Protein AF-A0AAN8QHA2-F1 (afdb_monomer_lite)

Organism: NCBI:txid861788

pLDDT: mean 71.45, std 19.01, range [26.27, 93.62]

Sequence (158 aa):
MTTSARQLRTATLLLVTPLSVSPACNPKYPDYDKTGSICVSEHIDDTLTRYRWLVSFPAGPDGVTAPMREVDFDTFFTSSKMITLDSVYFQAGSRVQCAARAVNSNKDEGLELSSPIATVSLGEGMCQPRKVGTVGAEPFSAKLRYTGAEDPDHPNLI

Secondary structure (DSSP, 8-state):
----TTS-S-EEE---S------TTSTTSTTHHHHHHHHHHTT--TTTSEEEEEEEPPPPTTS--PPPEE-----SS--TTSSS--S-EEETT-EEEEEEEEE-TT--EEEEEEPPPEEPPSS--S---SSTT---------------TT-SSS----

Foldseek 3Di:
DDDDPPPQQFFFWDPDPFLFPQPCCHPPPPVVVVCVVVCVVQAWDQVLKWKWKWKWDAQDPVRHTDDTDTDQDADPVGGRRHRGDGPGTDGQRMKMKMKIWIAGPVRDTHDIDIDPIDTHHNPDGPDDDPDDPDDDPDDDPDDDDDADCPRPPDHPDD

Structure (mmCIF, N/CA/C/O backbone):
data_AF-A0AAN8QHA2-F1
#
_entry.id   AF-A0AAN8QHA2-F1
#
loop_
_atom_site.group_PDB
_atom_site.id
_atom_site.type_symbol
_atom_site.label_atom_id
_atom_site.label_alt_id
_atom_site.label_comp_id
_atom_site.label_asym_id
_atom_site.label_entity_id
_atom_site.label_seq_id
_atom_site.pdbx_PDB_ins_code
_atom_site.Cartn_x
_atom_site.Cartn_y
_atom_site.Cartn_z
_atom_site.occupancy
_atom_site.B_iso_or_equiv
_atom_site.auth_seq_id
_atom_site.auth_comp_id
_atom_site.auth_asym_id
_atom_site.auth_atom_id
_atom_site.pdbx_PDB_model_num
ATOM 1 N N . MET A 1 1 ? -7.163 -0.590 40.260 1.00 33.38 1 MET A N 1
ATOM 2 C CA . MET A 1 1 ? -6.950 0.395 39.178 1.00 33.38 1 MET A CA 1
ATOM 3 C C . MET A 1 1 ? -7.269 -0.297 37.866 1.00 33.38 1 MET A C 1
ATOM 5 O O . MET A 1 1 ? -6.488 -1.098 37.382 1.00 33.38 1 MET A O 1
ATOM 9 N N . THR A 1 2 ? -8.501 -0.114 37.407 1.00 26.27 2 THR A N 1
ATOM 10 C CA . THR A 1 2 ? -9.127 -0.804 36.275 1.00 26.27 2 THR A CA 1
ATOM 11 C C . THR A 1 2 ? -8.834 -0.049 34.984 1.00 26.27 2 THR A C 1
ATOM 13 O O . THR A 1 2 ? -9.424 1.001 34.732 1.00 26.27 2 THR A O 1
ATOM 16 N N . THR A 1 3 ? -7.920 -0.563 34.167 1.00 28.31 3 THR A N 1
ATOM 17 C CA . THR A 1 3 ? -7.695 -0.072 32.806 1.00 28.31 3 THR A CA 1
ATOM 18 C C . THR A 1 3 ? -8.904 -0.457 31.953 1.00 28.31 3 THR A C 1
ATOM 20 O O . THR A 1 3 ? -9.208 -1.628 31.743 1.00 28.31 3 THR A O 1
ATOM 23 N N . SER A 1 4 ? -9.655 0.566 31.558 1.00 32.06 4 SER A N 1
ATOM 24 C CA . SER A 1 4 ? -10.930 0.499 30.847 1.00 32.06 4 SER A CA 1
ATOM 25 C C . SER A 1 4 ? -10.816 -0.243 29.511 1.00 32.06 4 SER A C 1
ATOM 27 O O . SER A 1 4 ? -10.080 0.174 28.620 1.00 32.06 4 SER A O 1
ATOM 29 N N . ALA A 1 5 ? -11.623 -1.293 29.335 1.00 30.62 5 ALA A N 1
ATOM 30 C CA . ALA A 1 5 ? -11.798 -2.079 28.108 1.00 30.62 5 ALA A CA 1
ATOM 31 C C . ALA A 1 5 ? -12.439 -1.297 26.929 1.00 30.62 5 ALA A C 1
ATOM 33 O O . ALA A 1 5 ? -12.988 -1.887 26.000 1.00 30.62 5 ALA A O 1
ATOM 34 N N . ARG A 1 6 ? -12.400 0.043 26.945 1.00 31.61 6 ARG A N 1
ATOM 35 C CA . ARG A 1 6 ? -12.951 0.909 25.886 1.00 31.61 6 ARG A CA 1
ATOM 36 C C . ARG A 1 6 ? -12.036 1.082 24.672 1.00 31.61 6 ARG A C 1
ATOM 38 O O . ARG A 1 6 ? -12.515 1.562 23.651 1.00 31.61 6 ARG A O 1
ATOM 45 N N . GLN A 1 7 ? -10.766 0.689 24.756 1.00 30.19 7 GLN A N 1
ATOM 46 C CA . GLN A 1 7 ? -9.765 1.020 23.733 1.00 30.19 7 GLN A CA 1
ATOM 47 C C . GLN A 1 7 ? -9.749 0.078 22.512 1.00 30.19 7 GLN A C 1
ATOM 49 O O . GLN A 1 7 ? -9.047 0.347 21.547 1.00 30.19 7 GLN A O 1
ATOM 54 N N . LEU A 1 8 ? -10.504 -1.024 22.535 1.00 32.84 8 LEU A N 1
ATOM 55 C CA . LEU A 1 8 ? -10.394 -2.119 21.561 1.00 32.84 8 LEU A CA 1
ATOM 56 C C . LEU A 1 8 ? -11.577 -2.170 20.566 1.00 32.84 8 LEU A C 1
ATOM 58 O O . LEU A 1 8 ? -11.965 -3.231 20.100 1.00 32.84 8 LEU A O 1
ATOM 62 N N . ARG A 1 9 ? -12.217 -1.029 20.280 1.00 35.72 9 ARG A N 1
ATOM 63 C CA . ARG A 1 9 ? -13.538 -0.988 19.620 1.00 35.72 9 ARG A CA 1
ATOM 64 C C . ARG A 1 9 ? -13.564 -0.909 18.095 1.00 35.72 9 ARG A C 1
ATOM 66 O O . ARG A 1 9 ? -14.657 -0.884 17.542 1.00 35.72 9 ARG A O 1
ATOM 73 N N . THR A 1 10 ? -12.437 -0.904 17.396 1.00 35.59 10 THR A N 1
ATOM 74 C CA . THR A 1 10 ? -12.495 -0.797 15.930 1.00 35.59 10 THR A CA 1
ATOM 75 C C . THR A 1 10 ? -11.211 -1.316 15.325 1.00 35.59 10 THR A C 1
ATOM 77 O O . THR A 1 10 ? -10.286 -0.560 15.097 1.00 35.59 10 THR A O 1
ATOM 80 N N . ALA A 1 11 ? -11.134 -2.625 15.128 1.00 33.09 11 ALA A N 1
ATOM 81 C CA . ALA A 1 11 ? -10.119 -3.257 14.304 1.00 33.09 11 ALA A CA 1
ATOM 82 C C . ALA A 1 11 ? -10.778 -3.512 12.936 1.00 33.09 11 ALA A C 1
ATOM 84 O O . ALA A 1 11 ? -11.596 -4.416 12.791 1.00 33.09 11 ALA A O 1
ATOM 85 N N . THR A 1 12 ? -10.501 -2.657 11.958 1.00 39.16 12 THR A N 1
ATOM 86 C CA . THR A 1 12 ? -11.030 -2.702 10.593 1.00 39.16 12 THR A CA 1
ATOM 87 C C . THR A 1 12 ? -10.011 -3.396 9.697 1.00 39.16 12 THR A C 1
ATOM 89 O O . THR A 1 12 ? -8.909 -2.889 9.498 1.00 39.16 12 THR A O 1
ATOM 92 N N . LEU A 1 13 ? -10.368 -4.565 9.164 1.00 41.03 13 LEU A N 1
ATOM 93 C CA . LEU A 1 13 ? -9.616 -5.202 8.085 1.00 41.03 13 LEU A CA 1
ATOM 94 C C . LEU A 1 13 ? -9.746 -4.309 6.839 1.00 41.03 13 LEU A C 1
ATOM 96 O O . LEU A 1 13 ? -10.827 -3.789 6.557 1.00 41.03 13 LEU A O 1
ATOM 100 N N . LEU A 1 14 ? -8.664 -4.088 6.103 1.00 43.78 14 LEU A N 1
ATOM 101 C CA . LEU A 1 14 ? -8.744 -3.442 4.796 1.00 43.78 14 LEU A CA 1
ATOM 102 C C . LEU A 1 14 ? -9.289 -4.464 3.783 1.00 43.78 14 LEU A C 1
ATOM 104 O O . LEU A 1 14 ? -8.576 -5.362 3.367 1.00 43.78 14 LEU A O 1
ATOM 108 N N . LEU A 1 15 ? -10.541 -4.315 3.354 1.00 41.19 15 LEU A N 1
ATOM 109 C CA . LEU A 1 15 ? -10.970 -4.690 2.000 1.00 41.19 15 LEU A CA 1
ATOM 110 C C . LEU A 1 15 ? -11.176 -3.358 1.297 1.00 41.19 15 LEU A C 1
ATOM 112 O O . LEU A 1 15 ? -12.290 -2.938 0.995 1.00 41.19 15 LEU A O 1
ATOM 116 N N . VAL A 1 16 ? -10.085 -2.617 1.152 1.00 37.00 16 VAL A N 1
ATOM 117 C CA . VAL A 1 16 ? -10.096 -1.463 0.264 1.00 37.00 16 VAL A CA 1
ATOM 118 C C . VAL A 1 16 ? -10.139 -2.039 -1.137 1.00 37.00 16 VAL A C 1
ATOM 120 O O . VAL A 1 16 ? -9.384 -2.961 -1.446 1.00 37.00 16 VAL A O 1
ATOM 123 N N . THR A 1 17 ? -10.982 -1.470 -1.997 1.00 39.47 17 THR A N 1
ATOM 124 C CA . THR A 1 17 ? -10.642 -1.321 -3.422 1.00 39.47 17 THR A CA 1
ATOM 125 C C . THR A 1 17 ? -9.125 -1.252 -3.549 1.00 39.47 17 THR A C 1
ATOM 127 O O . THR A 1 17 ? -8.550 -0.403 -2.862 1.00 39.47 17 THR A O 1
ATOM 130 N N . PRO A 1 18 ? -8.488 -2.182 -4.277 1.00 43.28 18 PRO A N 1
ATOM 131 C CA . PRO A 1 18 ? -7.142 -2.635 -3.965 1.00 43.28 18 PRO A CA 1
ATOM 132 C C . PRO A 1 18 ? -6.256 -1.418 -3.748 1.00 43.28 18 PRO A C 1
ATOM 134 O O . PRO A 1 18 ? -6.074 -0.618 -4.667 1.00 43.28 18 PRO A O 1
ATOM 137 N N . LEU A 1 19 ? -5.739 -1.249 -2.523 1.00 50.44 19 LEU A N 1
ATOM 138 C CA . LEU A 1 19 ? -4.719 -0.242 -2.228 1.00 50.44 19 LEU A CA 1
ATOM 139 C C . LEU A 1 19 ? -3.390 -0.678 -2.865 1.00 50.44 19 LEU A C 1
ATOM 141 O O . LEU A 1 19 ? -2.340 -0.669 -2.243 1.00 50.44 19 LEU A O 1
ATOM 145 N N . SER A 1 20 ? -3.450 -1.149 -4.105 1.00 54.41 20 SER A N 1
ATOM 146 C CA . SER A 1 20 ? -2.319 -1.595 -4.877 1.00 54.41 20 SER A CA 1
ATOM 147 C C . SER A 1 20 ? -1.648 -0.350 -5.414 1.00 54.41 20 SER A C 1
ATOM 149 O O . SER A 1 20 ? -2.186 0.331 -6.294 1.00 54.41 20 SER A O 1
ATOM 151 N N . VAL A 1 21 ? -0.450 -0.067 -4.920 1.00 59.50 21 VAL A N 1
ATOM 152 C CA . VAL A 1 21 ? 0.506 0.630 -5.766 1.00 59.50 21 VAL A CA 1
ATOM 153 C C . VAL A 1 21 ? 0.796 -0.331 -6.919 1.00 59.50 21 VAL A C 1
ATOM 155 O O . VAL A 1 21 ? 1.339 -1.415 -6.730 1.00 59.50 21 VAL A O 1
ATOM 158 N N . SER A 1 22 ? 0.307 -0.004 -8.110 1.00 63.16 22 SER A N 1
ATOM 159 C CA . SER A 1 22 ? 0.736 -0.717 -9.308 1.00 63.16 22 SER A CA 1
ATOM 160 C C . SER A 1 22 ? 2.036 -0.050 -9.735 1.00 63.16 22 SER A C 1
ATOM 162 O O . SER A 1 22 ? 1.977 1.102 -10.174 1.00 63.16 22 SER A O 1
ATOM 164 N N . PRO A 1 23 ? 3.211 -0.683 -9.546 1.00 68.38 23 PRO A N 1
ATOM 165 C CA . 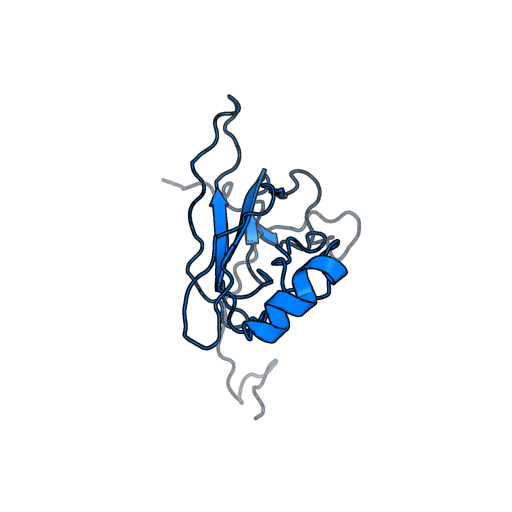PRO A 1 23 ? 4.440 -0.143 -10.109 1.00 68.38 23 PRO A CA 1
ATOM 166 C C . PRO A 1 23 ? 4.259 0.026 -11.621 1.00 68.38 23 PRO A C 1
ATOM 168 O O . PRO A 1 23 ? 3.460 -0.675 -12.239 1.00 68.38 23 PRO A O 1
ATOM 171 N N . ALA A 1 24 ? 5.016 0.933 -12.238 1.00 70.25 24 ALA A N 1
ATOM 172 C CA . ALA A 1 24 ? 4.934 1.185 -13.680 1.00 70.25 24 ALA A CA 1
ATOM 173 C C . ALA A 1 24 ? 5.132 -0.085 -14.537 1.00 70.25 24 ALA A C 1
ATOM 175 O O . ALA A 1 24 ? 4.718 -0.122 -15.691 1.00 70.25 24 ALA A O 1
ATOM 176 N N . CYS A 1 25 ? 5.747 -1.122 -13.964 1.00 74.81 25 CYS A N 1
ATOM 177 C CA . CYS A 1 25 ? 5.971 -2.423 -14.584 1.00 74.81 25 CYS A CA 1
ATOM 178 C C . CYS A 1 25 ? 4.882 -3.468 -14.318 1.00 74.81 25 CYS A C 1
ATOM 180 O O . CYS A 1 25 ? 5.002 -4.594 -14.790 1.00 74.81 25 CYS A O 1
ATOM 182 N N . ASN A 1 26 ? 3.805 -3.101 -13.627 1.00 76.38 26 ASN A N 1
ATOM 183 C CA . ASN A 1 26 ? 2.638 -3.951 -13.469 1.00 76.38 26 ASN A CA 1
ATOM 184 C C . ASN A 1 26 ? 1.726 -3.825 -14.702 1.00 76.38 26 ASN A C 1
ATOM 186 O O . ASN A 1 26 ? 1.348 -2.701 -15.042 1.00 76.38 26 ASN A O 1
ATOM 190 N N . PRO A 1 27 ? 1.272 -4.927 -15.324 1.00 79.06 27 PRO A N 1
ATOM 191 C CA . PRO A 1 27 ? 0.343 -4.874 -16.457 1.00 79.06 27 PRO A CA 1
ATOM 192 C C . PRO A 1 27 ? -0.990 -4.161 -16.176 1.00 79.06 27 PRO A C 1
ATOM 194 O O . PRO A 1 27 ? -1.681 -3.753 -17.104 1.00 79.06 27 PRO A O 1
ATOM 197 N N . LYS A 1 28 ? -1.377 -4.012 -14.903 1.00 77.38 28 LYS A N 1
ATOM 198 C CA . LYS A 1 28 ? -2.576 -3.269 -14.481 1.00 77.38 28 LYS A CA 1
ATOM 199 C C . LYS A 1 28 ? -2.336 -1.760 -14.365 1.00 77.38 28 LYS A C 1
ATOM 201 O O . LYS A 1 28 ? -3.275 -1.021 -14.069 1.00 77.38 28 LYS A O 1
ATOM 206 N N . TYR A 1 29 ? -1.100 -1.294 -14.551 1.00 77.25 29 TYR A N 1
ATOM 207 C CA . TYR A 1 29 ? -0.768 0.123 -14.504 1.00 77.25 29 TYR A CA 1
ATOM 208 C C . TYR A 1 29 ? -1.397 0.858 -15.705 1.00 77.25 29 TYR A C 1
ATOM 210 O O . TYR A 1 29 ? -1.241 0.397 -16.835 1.00 77.25 29 TYR A O 1
ATOM 218 N N . PRO A 1 30 ? -2.082 2.005 -15.509 1.00 79.19 30 PRO A N 1
ATOM 219 C CA . PRO A 1 30 ? -2.817 2.683 -16.584 1.00 79.19 30 PRO A CA 1
ATOM 220 C C . PRO A 1 30 ? -1.986 3.038 -17.823 1.00 79.19 30 PRO A C 1
ATOM 222 O O . PRO A 1 30 ? -2.513 3.048 -18.928 1.00 79.19 30 PRO A O 1
ATOM 225 N N . ASP A 1 31 ? -0.695 3.318 -17.644 1.00 82.88 31 ASP A N 1
ATOM 226 C CA . ASP A 1 31 ? 0.231 3.667 -18.725 1.00 82.88 31 ASP A CA 1
ATOM 227 C C . ASP A 1 31 ? 1.201 2.515 -19.064 1.00 82.88 31 ASP A C 1
ATOM 229 O O . ASP A 1 31 ? 2.292 2.762 -19.583 1.00 82.88 31 ASP A O 1
ATOM 233 N N . TYR A 1 32 ? 0.831 1.256 -18.781 1.00 83.31 32 TYR A N 1
ATOM 234 C CA . TYR A 1 32 ? 1.705 0.099 -19.016 1.00 83.31 32 TYR A CA 1
ATOM 235 C C . TYR A 1 32 ? 2.147 -0.036 -20.479 1.00 83.31 32 TYR A C 1
ATOM 237 O O . TYR A 1 32 ? 3.282 -0.420 -20.739 1.00 83.31 32 TYR A O 1
ATOM 245 N N . ASP A 1 33 ? 1.326 0.377 -21.447 1.00 86.62 33 ASP A N 1
ATOM 246 C CA . ASP A 1 33 ? 1.707 0.371 -22.869 1.00 86.62 33 ASP A CA 1
ATOM 247 C C . ASP A 1 33 ? 2.961 1.218 -23.164 1.00 86.62 33 ASP A C 1
ATOM 249 O O . ASP A 1 33 ? 3.680 0.964 -24.130 1.00 86.62 33 ASP A O 1
ATOM 253 N N . LYS A 1 34 ? 3.248 2.226 -22.326 1.00 86.19 34 LYS A N 1
ATOM 254 C CA . LYS A 1 34 ? 4.433 3.089 -22.454 1.00 86.19 34 LYS A CA 1
ATOM 255 C C . LYS A 1 34 ? 5.645 2.527 -21.717 1.00 86.19 34 LYS A C 1
ATOM 257 O O . LYS A 1 34 ? 6.774 2.774 -22.130 1.00 86.19 34 LYS A O 1
ATOM 262 N N . THR A 1 35 ? 5.423 1.825 -20.610 1.00 83.25 35 THR A N 1
ATOM 263 C CA . THR A 1 35 ? 6.480 1.389 -19.684 1.00 83.25 35 THR A CA 1
ATOM 264 C C . THR A 1 35 ? 6.852 -0.081 -19.861 1.00 83.25 35 THR A C 1
ATOM 266 O O . THR A 1 35 ? 7.980 -0.461 -19.563 1.00 83.25 35 THR A O 1
ATOM 269 N N . GLY A 1 36 ? 5.956 -0.901 -20.408 1.00 84.12 36 GLY A N 1
ATOM 270 C CA . GLY A 1 36 ? 6.092 -2.351 -20.500 1.00 84.12 36 GLY A CA 1
ATOM 271 C C . GLY A 1 36 ? 7.315 -2.806 -21.291 1.00 84.12 36 GLY A C 1
ATOM 272 O O . GLY A 1 36 ? 8.001 -3.729 -20.862 1.00 84.12 36 GLY A O 1
ATOM 273 N N . SER A 1 37 ? 7.660 -2.126 -22.391 1.00 86.50 37 SER A N 1
ATOM 274 C CA . SER A 1 37 ? 8.861 -2.453 -23.176 1.00 86.50 37 SER A CA 1
ATOM 275 C C . SER A 1 37 ? 10.154 -2.283 -22.371 1.00 86.50 37 SER A C 1
ATOM 277 O O . SER A 1 37 ? 11.033 -3.139 -22.455 1.00 86.50 37 SER A O 1
ATOM 279 N N . ILE A 1 38 ? 10.236 -1.232 -21.546 1.00 83.75 38 ILE A N 1
ATOM 280 C CA . ILE A 1 38 ? 11.368 -0.961 -20.646 1.00 83.75 38 ILE A CA 1
ATOM 281 C C . ILE A 1 38 ? 11.394 -1.988 -19.510 1.00 83.75 38 ILE A C 1
ATOM 283 O O . ILE A 1 38 ? 12.442 -2.517 -19.160 1.00 83.75 38 ILE A O 1
ATOM 287 N N . CYS A 1 39 ? 10.234 -2.314 -18.946 1.00 83.12 39 CYS A N 1
ATOM 288 C CA . CYS A 1 39 ? 10.133 -3.292 -17.866 1.00 83.12 39 CYS A CA 1
ATOM 289 C C . CYS A 1 39 ? 10.563 -4.695 -18.310 1.00 83.12 39 CYS A C 1
ATOM 291 O O . CYS A 1 39 ? 11.265 -5.383 -17.573 1.00 83.12 39 CYS A O 1
ATOM 2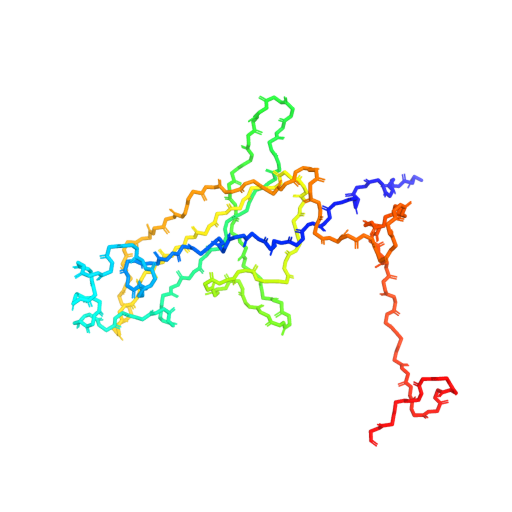93 N N . VAL A 1 40 ? 10.203 -5.094 -19.534 1.00 86.62 40 VAL A N 1
ATOM 294 C CA . VAL A 1 40 ? 10.651 -6.359 -20.129 1.00 86.62 40 VAL A CA 1
ATOM 295 C C . VAL A 1 40 ? 12.149 -6.323 -20.433 1.00 86.62 40 VAL A C 1
ATOM 297 O O . VAL A 1 40 ? 12.839 -7.293 -20.128 1.00 86.62 40 VAL A O 1
ATOM 300 N N . SER A 1 41 ? 12.684 -5.224 -20.985 1.00 85.94 41 SER A N 1
ATOM 301 C CA . SER A 1 41 ? 14.125 -5.130 -21.271 1.00 85.94 41 SER A CA 1
ATOM 302 C C . SER A 1 41 ? 14.976 -5.163 -20.001 1.00 85.94 41 SER A C 1
ATOM 304 O O . SER A 1 41 ? 15.997 -5.846 -19.962 1.00 85.94 41 SER A O 1
ATOM 306 N N . GLU A 1 42 ? 14.521 -4.494 -18.943 1.00 83.75 42 GLU A N 1
ATOM 307 C CA . GLU A 1 42 ? 15.186 -4.448 -17.636 1.00 83.75 42 GLU A CA 1
ATOM 308 C C . GLU A 1 42 ? 14.850 -5.652 -16.741 1.00 83.75 42 GLU A C 1
ATOM 310 O O . GLU A 1 42 ? 15.343 -5.741 -15.620 1.00 83.75 42 GLU A O 1
ATOM 315 N N . HIS A 1 43 ? 14.031 -6.599 -17.215 1.00 84.75 43 HIS A N 1
ATOM 316 C CA . HIS A 1 43 ? 13.639 -7.797 -16.464 1.00 84.75 43 HIS A CA 1
ATOM 317 C C . HIS A 1 43 ? 13.049 -7.461 -15.079 1.00 84.75 43 HIS A C 1
ATOM 319 O O . HIS A 1 43 ? 13.383 -8.086 -14.070 1.00 84.75 43 HIS A O 1
ATOM 325 N N . ILE A 1 44 ? 12.183 -6.445 -15.032 1.00 81.56 44 ILE A N 1
ATOM 326 C CA . ILE A 1 44 ? 11.479 -6.012 -13.822 1.00 81.56 44 ILE A CA 1
ATOM 327 C C . ILE A 1 44 ? 10.133 -6.731 -13.754 1.00 81.56 44 ILE A C 1
ATOM 329 O O . ILE A 1 44 ? 9.306 -6.600 -14.656 1.00 81.56 44 ILE A O 1
ATOM 333 N N . ASP A 1 45 ? 9.902 -7.431 -12.646 1.00 73.62 45 ASP A N 1
ATOM 334 C CA . ASP A 1 45 ? 8.650 -8.130 -12.350 1.00 73.62 45 ASP A CA 1
ATOM 335 C C . ASP A 1 45 ? 8.100 -7.716 -10.971 1.00 73.62 45 ASP A C 1
ATOM 337 O O . ASP A 1 45 ? 8.831 -7.251 -10.084 1.00 73.62 45 ASP A O 1
ATOM 341 N N . ASP A 1 46 ? 6.797 -7.907 -10.770 1.00 71.38 46 ASP A N 1
ATOM 342 C CA . ASP A 1 46 ? 6.109 -7.685 -9.499 1.00 71.38 46 ASP A CA 1
ATOM 343 C C . ASP A 1 46 ? 6.717 -8.539 -8.375 1.00 71.38 46 ASP A C 1
ATOM 345 O O . ASP A 1 46 ? 6.708 -8.122 -7.220 1.00 71.38 46 ASP A O 1
ATOM 349 N N . THR A 1 47 ? 7.277 -9.707 -8.706 1.00 77.19 47 THR A N 1
ATOM 350 C CA . THR A 1 47 ? 7.925 -10.618 -7.746 1.00 77.19 47 THR A CA 1
ATOM 351 C C . THR A 1 47 ? 9.254 -10.093 -7.198 1.00 77.19 47 THR A C 1
ATOM 353 O O . THR A 1 47 ? 9.617 -10.402 -6.064 1.00 77.19 47 THR A O 1
ATOM 356 N N . LEU A 1 48 ? 9.980 -9.297 -7.988 1.00 80.75 48 LEU A N 1
ATOM 357 C CA . LEU A 1 48 ? 11.241 -8.668 -7.584 1.00 80.75 48 LEU A CA 1
ATOM 358 C C . LEU A 1 48 ? 11.009 -7.308 -6.922 1.00 80.75 48 LEU A C 1
ATOM 360 O O . LEU A 1 48 ? 11.823 -6.856 -6.113 1.00 80.75 48 LEU A O 1
ATOM 364 N N . THR A 1 49 ? 9.895 -6.661 -7.259 1.00 85.12 49 THR A N 1
ATOM 365 C CA . THR A 1 49 ? 9.504 -5.368 -6.706 1.00 85.12 49 THR A CA 1
ATOM 366 C C . THR A 1 49 ? 9.364 -5.454 -5.189 1.00 85.12 49 THR A C 1
ATOM 368 O O . THR A 1 49 ? 8.687 -6.325 -4.647 1.00 85.12 49 THR A O 1
ATOM 371 N N . ARG A 1 50 ? 9.993 -4.512 -4.484 1.00 89.06 50 ARG A N 1
ATOM 372 C CA . ARG A 1 50 ? 9.875 -4.405 -3.030 1.00 89.06 50 ARG A CA 1
ATOM 373 C C . ARG A 1 50 ? 8.702 -3.517 -2.672 1.00 89.06 50 ARG A C 1
ATOM 375 O O . ARG A 1 50 ? 8.688 -2.340 -3.033 1.00 89.06 50 ARG A O 1
ATOM 382 N N . TYR A 1 51 ? 7.767 -4.077 -1.920 1.00 88.38 51 TYR A N 1
ATOM 383 C CA . TYR A 1 51 ? 6.634 -3.350 -1.370 1.00 88.38 51 TYR A CA 1
ATOM 384 C C . TYR A 1 51 ? 6.876 -3.011 0.096 1.00 88.38 51 TYR A C 1
ATOM 386 O O . TYR A 1 51 ? 7.472 -3.786 0.846 1.00 88.38 51 TYR A O 1
ATOM 394 N N . ARG A 1 52 ? 6.402 -1.833 0.490 1.00 91.62 52 ARG A N 1
ATOM 395 C CA . ARG A 1 52 ? 6.408 -1.333 1.860 1.00 91.62 52 ARG A CA 1
ATOM 396 C C . ARG A 1 52 ? 5.037 -0.778 2.183 1.00 91.62 52 ARG A C 1
ATOM 398 O O . ARG A 1 52 ? 4.438 -0.058 1.383 1.00 91.62 52 ARG A O 1
ATOM 405 N N . TRP A 1 53 ? 4.574 -1.053 3.391 1.00 90.38 53 TRP A N 1
ATOM 406 C CA . TRP A 1 53 ? 3.323 -0.509 3.896 1.00 90.38 53 TRP A CA 1
ATOM 407 C C . TRP A 1 53 ? 3.612 0.469 5.012 1.00 90.38 53 TRP A C 1
ATOM 409 O O . TRP A 1 53 ? 4.296 0.148 5.978 1.00 90.38 53 TRP A O 1
ATOM 419 N N . LEU A 1 54 ? 3.105 1.683 4.862 1.00 92.44 54 LEU A N 1
ATOM 420 C CA . LEU A 1 54 ? 3.268 2.763 5.813 1.00 92.44 54 LEU A CA 1
ATOM 421 C C . LEU A 1 54 ? 1.922 3.051 6.466 1.00 92.44 54 LEU A C 1
ATOM 423 O O . LEU A 1 54 ? 0.901 3.148 5.784 1.00 92.44 54 LEU A O 1
ATOM 427 N N . VAL A 1 55 ? 1.915 3.209 7.784 1.00 91.69 55 VAL A N 1
ATOM 428 C CA . VAL A 1 55 ? 0.700 3.407 8.570 1.00 91.69 55 VAL A CA 1
ATOM 429 C C . VAL A 1 55 ? 0.888 4.504 9.608 1.00 91.69 55 VAL A C 1
ATOM 431 O O . VAL A 1 55 ? 1.966 4.663 10.182 1.00 91.69 55 VAL A O 1
ATOM 434 N N . SER A 1 56 ? -0.165 5.270 9.878 1.00 92.75 56 SER A N 1
ATOM 435 C CA . SER A 1 56 ? -0.202 6.196 11.009 1.00 92.75 56 SER A CA 1
ATOM 436 C C . SER A 1 56 ? -1.508 6.086 11.779 1.00 92.75 56 SER A C 1
ATOM 438 O O . SER A 1 56 ? -2.538 5.623 11.279 1.00 92.75 56 SER A O 1
ATOM 440 N N . PHE A 1 57 ? -1.467 6.586 13.011 1.00 86.31 57 PHE A N 1
ATOM 441 C CA . PHE A 1 57 ? -2.666 6.818 13.802 1.00 86.31 57 PHE A CA 1
ATOM 442 C C . PHE A 1 57 ? -3.624 7.786 13.087 1.00 86.31 57 PHE A C 1
ATOM 444 O O . PHE A 1 57 ? -3.177 8.557 12.222 1.00 86.31 57 PHE A O 1
ATOM 451 N N . PRO A 1 58 ? -4.921 7.751 13.447 1.00 87.12 58 PRO A N 1
ATOM 452 C CA . PRO A 1 58 ? -5.874 8.763 13.017 1.00 87.12 58 PRO A CA 1
ATOM 453 C C . PRO A 1 58 ? -5.378 10.175 13.319 1.00 87.12 58 PRO A C 1
ATOM 455 O O . PRO A 1 58 ? -4.590 10.385 14.244 1.00 87.12 58 PRO A O 1
ATOM 458 N N . ALA A 1 59 ? -5.853 11.143 12.538 1.00 87.81 59 ALA A N 1
ATOM 459 C CA . ALA A 1 59 ? -5.619 12.546 12.847 1.00 87.81 59 ALA A CA 1
ATOM 460 C C . ALA A 1 59 ? -6.174 12.878 14.243 1.00 87.81 59 ALA A C 1
ATOM 462 O O . ALA A 1 59 ? -7.229 12.370 14.638 1.00 87.81 59 ALA A O 1
ATOM 463 N N . GLY A 1 60 ? -5.456 13.723 14.983 1.00 83.81 60 GLY A N 1
ATOM 464 C CA . GLY A 1 60 ? -5.937 14.271 16.243 1.00 83.81 60 GLY A CA 1
ATOM 465 C C . GLY A 1 60 ? -7.197 15.127 16.046 1.00 83.81 60 GLY A C 1
ATOM 466 O O . GLY A 1 60 ? -7.549 15.473 14.916 1.00 83.81 60 GLY A O 1
ATOM 467 N N . PRO A 1 61 ? -7.888 15.509 17.134 1.00 83.38 61 PRO A N 1
ATOM 468 C CA . PRO A 1 61 ? -9.052 16.401 17.063 1.00 83.38 61 PRO A CA 1
ATOM 469 C C . PRO A 1 61 ? -8.748 17.768 16.428 1.00 83.38 61 PRO A C 1
ATOM 471 O O . PRO A 1 61 ? -9.642 18.424 15.905 1.00 83.38 61 PRO A O 1
ATOM 474 N N . ASP A 1 62 ? -7.486 18.187 16.482 1.00 87.75 62 ASP A N 1
ATOM 475 C CA . ASP A 1 62 ? -6.918 19.392 15.875 1.00 87.75 62 ASP A CA 1
ATOM 476 C C . ASP A 1 62 ? -6.507 19.202 14.401 1.00 87.75 62 ASP A C 1
ATOM 478 O O . ASP A 1 62 ? -6.015 20.133 13.766 1.00 87.75 62 ASP A O 1
ATOM 482 N N . GLY A 1 63 ? -6.696 18.000 13.847 1.00 84.31 63 GLY A N 1
ATOM 483 C CA . GLY A 1 63 ? -6.287 17.632 12.493 1.00 84.31 63 GLY A CA 1
ATOM 484 C C . GLY A 1 63 ? -4.799 17.298 12.357 1.00 84.31 63 GLY A C 1
ATOM 485 O O . GLY A 1 63 ? -4.359 16.942 11.262 1.00 84.31 63 GLY A O 1
ATOM 486 N N . VAL A 1 64 ? -4.016 17.367 13.440 1.00 89.25 64 VAL A N 1
ATOM 487 C CA . VAL A 1 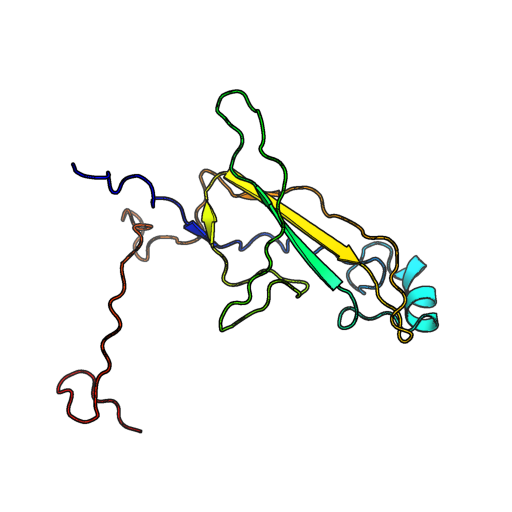64 ? -2.585 17.052 13.399 1.00 89.25 64 VAL A CA 1
ATOM 488 C C . VAL A 1 64 ? -2.404 15.548 13.223 1.00 89.25 64 VAL A C 1
ATOM 490 O O . VAL A 1 64 ? -2.987 14.734 13.940 1.00 89.25 64 VAL A O 1
ATOM 493 N N . THR A 1 65 ? -1.580 15.159 12.252 1.00 89.06 65 THR A N 1
ATOM 494 C CA . THR A 1 65 ? -1.320 13.748 11.956 1.00 89.06 65 THR A CA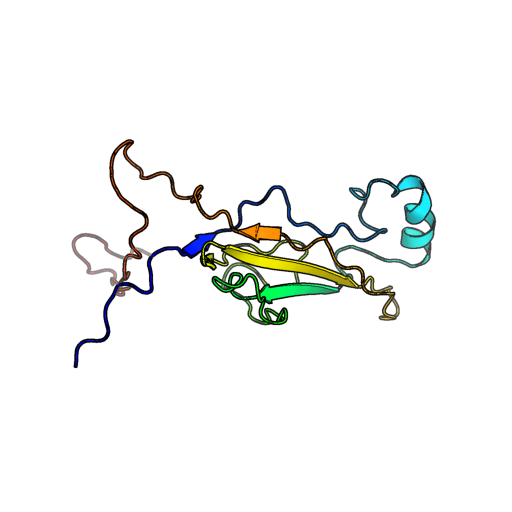 1
ATOM 495 C C . THR A 1 65 ? 0.057 13.311 12.426 1.00 89.06 65 THR A C 1
ATOM 497 O O . THR A 1 65 ? 1.042 14.016 12.209 1.00 89.06 65 THR A O 1
ATOM 500 N N . ALA A 1 66 ? 0.144 12.100 12.972 1.00 89.12 66 ALA A N 1
ATOM 501 C CA . ALA A 1 66 ? 1.422 11.447 13.223 1.00 89.12 66 ALA A CA 1
ATOM 502 C C . ALA A 1 66 ? 2.157 11.119 11.903 1.00 89.12 66 ALA A C 1
ATOM 504 O O . ALA A 1 66 ? 1.502 10.893 10.877 1.00 89.12 66 ALA A O 1
ATOM 505 N N . PRO A 1 67 ? 3.503 11.057 11.915 1.00 93.00 67 PRO A N 1
ATOM 506 C CA . PRO A 1 67 ? 4.262 10.587 10.764 1.00 93.00 67 PRO A CA 1
ATOM 507 C C . PRO A 1 67 ? 3.910 9.130 10.445 1.00 93.00 67 PRO A C 1
ATOM 509 O O . PRO A 1 67 ? 3.656 8.326 11.347 1.00 93.00 67 PRO A O 1
ATOM 512 N N . MET A 1 68 ? 3.919 8.797 9.156 1.00 93.62 68 MET A N 1
ATOM 513 C CA . MET A 1 68 ? 3.724 7.428 8.687 1.00 93.62 68 MET A CA 1
ATOM 514 C C . MET A 1 68 ? 4.915 6.557 9.108 1.00 93.62 68 MET A C 1
ATOM 516 O O . MET A 1 68 ? 6.064 6.996 9.045 1.00 93.62 68 MET A O 1
ATOM 520 N N . ARG A 1 69 ? 4.646 5.328 9.549 1.00 93.31 69 ARG A N 1
ATOM 521 C CA . ARG A 1 69 ? 5.657 4.351 9.972 1.00 93.31 69 ARG A CA 1
ATOM 522 C C . ARG A 1 69 ? 5.484 3.047 9.226 1.00 93.31 69 ARG A C 1
ATOM 524 O O . ARG A 1 69 ? 4.365 2.643 8.942 1.00 93.31 69 ARG A O 1
ATOM 531 N N . GLU A 1 70 ? 6.592 2.394 8.935 1.00 92.62 70 GLU A N 1
ATOM 532 C CA . GLU A 1 70 ? 6.575 1.126 8.225 1.00 92.62 70 GLU A CA 1
ATOM 533 C C . GLU A 1 70 ? 6.005 -0.020 9.062 1.00 92.62 70 GLU A C 1
ATOM 535 O O . GLU A 1 70 ? 6.250 -0.126 10.265 1.00 92.62 70 GLU A O 1
ATOM 540 N N . VAL A 1 71 ? 5.255 -0.879 8.380 1.00 88.56 71 VAL A N 1
ATOM 541 C CA . VAL A 1 71 ? 4.786 -2.173 8.851 1.00 88.56 71 VAL A CA 1
ATOM 542 C C . VAL A 1 71 ? 5.773 -3.234 8.373 1.00 88.56 71 VAL A C 1
ATOM 544 O O . VAL A 1 71 ? 5.745 -3.644 7.214 1.00 88.56 71 VAL A O 1
ATOM 547 N N . ASP A 1 72 ? 6.639 -3.687 9.273 1.00 88.00 72 ASP A N 1
ATOM 548 C CA . ASP A 1 72 ? 7.604 -4.764 9.015 1.00 88.00 72 ASP A CA 1
ATOM 549 C C . ASP A 1 72 ? 7.299 -5.950 9.934 1.00 88.00 72 ASP A C 1
ATOM 551 O O . ASP A 1 72 ? 8.015 -6.238 10.893 1.00 88.00 72 ASP A O 1
ATOM 555 N N . PHE A 1 73 ? 6.151 -6.584 9.698 1.00 81.94 73 PHE A N 1
ATOM 556 C CA . PHE A 1 73 ? 5.817 -7.853 10.327 1.00 81.94 73 PHE A CA 1
ATOM 557 C C . PHE A 1 73 ? 5.046 -8.733 9.352 1.00 81.94 73 PHE A C 1
ATOM 559 O O . PHE A 1 73 ? 4.145 -8.277 8.647 1.00 81.94 73 PHE A O 1
ATOM 566 N N . ASP A 1 74 ? 5.375 -10.016 9.373 1.00 82.06 74 ASP A N 1
ATOM 567 C CA . ASP A 1 74 ? 4.657 -11.029 8.620 1.00 82.06 74 ASP A CA 1
ATOM 568 C C . ASP A 1 74 ? 3.611 -11.688 9.525 1.00 82.06 74 ASP A C 1
ATOM 570 O O . ASP A 1 74 ? 3.816 -11.883 10.727 1.00 82.06 74 ASP A O 1
ATOM 574 N N . THR A 1 75 ? 2.462 -12.023 8.949 1.00 73.19 75 THR A N 1
ATOM 575 C CA . THR A 1 75 ? 1.458 -12.873 9.595 1.00 73.19 75 THR A CA 1
ATOM 576 C C . THR A 1 75 ? 1.662 -14.321 9.156 1.00 73.19 75 THR A C 1
ATOM 578 O O . THR A 1 75 ? 2.412 -14.606 8.227 1.00 73.19 75 THR A O 1
ATOM 581 N N . PHE A 1 76 ? 0.949 -15.259 9.780 1.00 74.06 76 PHE A N 1
ATOM 582 C CA . PHE A 1 76 ? 1.019 -16.669 9.383 1.00 74.06 76 PHE A CA 1
ATOM 583 C C . PHE A 1 76 ? 0.591 -16.916 7.922 1.00 74.06 76 PHE A C 1
ATOM 585 O O . PHE A 1 76 ? 1.064 -17.860 7.298 1.00 74.06 76 PHE A O 1
ATOM 592 N N . PHE A 1 77 ? -0.299 -16.081 7.375 1.00 73.88 77 PHE A N 1
ATOM 593 C CA . PHE A 1 77 ? -0.904 -16.298 6.056 1.00 73.88 77 PHE A CA 1
ATOM 594 C C . PHE A 1 77 ? -0.398 -15.339 4.972 1.00 73.88 77 PHE A C 1
ATOM 596 O O . PHE A 1 77 ? -0.630 -15.588 3.794 1.00 73.88 77 PHE A O 1
ATOM 603 N N . THR A 1 78 ? 0.256 -14.236 5.342 1.00 75.94 78 THR A N 1
ATOM 604 C CA . THR A 1 78 ? 0.708 -13.209 4.392 1.00 75.94 78 THR A CA 1
ATOM 605 C C . THR A 1 78 ? 1.848 -12.364 4.957 1.00 75.94 78 THR A C 1
ATOM 607 O O . THR A 1 78 ? 1.978 -12.228 6.176 1.00 75.94 78 THR A O 1
ATOM 610 N N . SER A 1 79 ? 2.658 -11.790 4.066 1.00 84.25 79 SER A N 1
ATOM 611 C CA . SER A 1 79 ? 3.810 -10.946 4.389 1.00 84.25 79 SER A CA 1
ATOM 612 C C . SER A 1 79 ? 3.517 -9.472 4.119 1.00 84.25 79 SER A C 1
ATOM 614 O O . SER A 1 79 ? 2.865 -9.138 3.129 1.00 84.25 79 SER A O 1
ATOM 616 N N . SER A 1 80 ? 4.081 -8.572 4.931 1.00 85.31 80 SER A N 1
ATOM 617 C CA . SER A 1 80 ? 4.000 -7.126 4.675 1.00 85.31 80 SER A CA 1
ATOM 618 C C . SER A 1 80 ? 4.879 -6.653 3.509 1.00 85.31 80 SER A C 1
ATOM 620 O O . SER A 1 80 ? 4.943 -5.461 3.235 1.00 85.31 80 SER A O 1
ATOM 622 N N . LYS A 1 81 ? 5.562 -7.559 2.801 1.00 88.12 81 LYS A N 1
ATOM 623 C CA . LYS A 1 81 ? 6.435 -7.240 1.654 1.00 88.12 81 LYS A CA 1
ATOM 624 C C . LYS A 1 81 ? 5.789 -7.548 0.301 1.00 88.12 81 LYS A C 1
ATOM 626 O O . LYS A 1 81 ? 6.450 -7.453 -0.730 1.00 88.12 81 LYS A O 1
ATOM 631 N N . MET A 1 82 ? 4.509 -7.918 0.300 1.00 82.06 82 MET A N 1
ATOM 632 C CA . MET A 1 82 ? 3.732 -8.223 -0.902 1.00 82.06 82 MET A CA 1
ATOM 633 C C . MET A 1 82 ? 2.964 -6.996 -1.422 1.00 82.06 82 MET A C 1
ATOM 635 O O . MET A 1 82 ? 2.737 -6.021 -0.701 1.00 82.06 82 MET A O 1
ATOM 639 N N . ILE A 1 83 ? 2.522 -7.080 -2.683 1.00 79.12 83 ILE A N 1
ATOM 640 C CA . ILE A 1 83 ? 1.690 -6.066 -3.356 1.00 79.12 83 ILE A CA 1
ATOM 641 C C . ILE A 1 83 ? 0.332 -5.842 -2.666 1.00 79.12 83 ILE A C 1
ATOM 643 O O . ILE A 1 83 ? -0.266 -4.777 -2.816 1.00 79.12 83 ILE A O 1
ATOM 647 N N . THR A 1 84 ? -0.154 -6.823 -1.898 1.00 78.62 84 THR A N 1
ATOM 648 C CA . THR A 1 84 ? -1.355 -6.718 -1.060 1.00 78.62 84 THR A CA 1
ATOM 649 C C . THR A 1 84 ? -0.994 -6.810 0.420 1.00 78.62 84 THR A C 1
ATOM 651 O O . THR A 1 84 ? -0.125 -7.587 0.812 1.00 78.62 84 THR A O 1
ATOM 654 N N . LEU A 1 85 ? -1.676 -6.014 1.248 1.00 79.12 85 LEU A N 1
ATOM 655 C CA . LEU A 1 85 ? -1.615 -6.125 2.704 1.00 79.12 85 LEU A CA 1
ATOM 656 C C . LEU A 1 85 ? -2.906 -6.749 3.212 1.00 79.12 85 LEU A C 1
ATOM 658 O O . LEU A 1 85 ? -3.877 -6.054 3.514 1.00 79.12 85 LEU A O 1
ATOM 662 N N . ASP A 1 86 ? -2.890 -8.071 3.302 1.00 72.12 86 ASP A N 1
ATOM 663 C CA . ASP A 1 86 ? -4.024 -8.851 3.776 1.00 72.12 86 ASP A CA 1
ATOM 664 C C . ASP A 1 86 ? -3.865 -9.191 5.267 1.00 72.12 86 ASP A C 1
ATOM 666 O O . ASP A 1 86 ? -2.789 -9.073 5.848 1.00 72.12 86 ASP A O 1
ATOM 670 N N . SER A 1 87 ? -4.941 -9.628 5.921 1.00 72.00 87 SER A N 1
ATOM 671 C CA . SER A 1 87 ? -4.903 -10.140 7.308 1.00 72.00 87 SER A CA 1
ATOM 672 C C . SER A 1 87 ? -4.396 -9.167 8.393 1.00 72.00 87 SER A C 1
ATOM 674 O O . SER A 1 87 ? -4.065 -9.603 9.496 1.00 72.00 87 SER A O 1
ATOM 676 N N . VAL A 1 88 ? -4.380 -7.855 8.130 1.00 74.06 88 VAL A N 1
ATOM 677 C CA . VAL A 1 88 ? -4.025 -6.816 9.111 1.00 74.06 88 VAL A CA 1
ATOM 678 C C . VAL A 1 88 ? -5.233 -5.935 9.418 1.00 74.06 88 VAL A C 1
ATOM 680 O O . VAL A 1 88 ? -5.899 -5.425 8.517 1.00 74.06 88 VAL A O 1
ATOM 683 N N . TYR A 1 89 ? -5.503 -5.735 10.708 1.00 74.94 89 TYR A N 1
ATOM 684 C CA . TYR A 1 89 ? -6.577 -4.865 11.176 1.00 74.94 89 TYR A CA 1
ATOM 685 C C . TYR A 1 89 ? -6.036 -3.511 11.634 1.00 74.94 89 TYR A C 1
ATOM 687 O O . TYR A 1 89 ? -5.072 -3.440 12.397 1.00 74.94 89 TYR A O 1
ATOM 695 N N . PHE A 1 90 ? -6.715 -2.442 11.233 1.00 77.50 90 PHE A N 1
ATOM 696 C CA . PHE A 1 90 ? -6.370 -1.067 11.571 1.00 77.50 90 PHE A CA 1
ATOM 697 C C . PHE A 1 90 ? -7.439 -0.396 12.412 1.00 77.50 90 PHE A C 1
ATOM 699 O O . PHE A 1 90 ? -8.614 -0.739 12.330 1.00 77.50 90 PHE A O 1
ATOM 706 N N . GLN A 1 91 ? -7.051 0.614 13.184 1.00 75.25 91 GLN A N 1
ATOM 707 C CA . GLN A 1 91 ? -8.041 1.437 13.855 1.00 75.25 91 GLN A CA 1
ATOM 708 C C . GLN A 1 91 ? -8.868 2.231 12.834 1.00 75.25 91 GLN A C 1
ATOM 710 O O . GLN A 1 91 ? -8.353 2.674 11.809 1.00 75.25 91 GLN A O 1
ATOM 715 N N . ALA A 1 92 ? -10.152 2.454 13.115 1.00 78.56 92 ALA A N 1
ATOM 716 C CA . ALA A 1 92 ? -10.948 3.414 12.354 1.00 78.56 92 ALA A CA 1
ATOM 717 C C . ALA A 1 92 ? -10.251 4.787 12.316 1.00 78.56 92 ALA A C 1
ATOM 719 O O . ALA A 1 92 ? -9.796 5.291 13.345 1.00 78.56 92 ALA A O 1
ATOM 720 N N . GLY A 1 93 ? -10.155 5.376 11.123 1.00 80.38 93 GLY A N 1
ATOM 721 C CA . GLY A 1 93 ? -9.432 6.623 10.883 1.00 80.38 93 GLY A CA 1
ATOM 722 C C . GLY A 1 93 ? -7.917 6.473 10.730 1.00 80.38 93 GLY A C 1
ATOM 723 O O . GLY A 1 93 ? -7.262 7.466 10.417 1.00 80.38 93 GLY A O 1
ATOM 724 N N . SER A 1 94 ? -7.338 5.281 10.929 1.00 86.56 94 SER A N 1
ATOM 725 C CA . SER A 1 94 ? -5.922 5.038 10.635 1.00 86.56 94 SER A CA 1
ATOM 726 C C . SER A 1 94 ? -5.612 5.389 9.187 1.00 86.56 94 SER A C 1
ATOM 728 O O . SER A 1 94 ? -6.451 5.246 8.299 1.00 86.56 94 SER A O 1
ATOM 730 N N . ARG A 1 95 ? -4.390 5.845 8.945 1.00 89.50 95 ARG A N 1
ATOM 731 C CA . ARG A 1 95 ? -3.928 6.232 7.613 1.00 89.50 95 ARG A CA 1
ATOM 732 C C . ARG A 1 95 ? -2.980 5.166 7.107 1.00 89.50 95 ARG A C 1
ATOM 734 O O . ARG A 1 95 ? -2.143 4.701 7.876 1.00 89.50 95 ARG A O 1
ATOM 741 N N . VAL A 1 96 ? -3.118 4.782 5.847 1.00 89.44 96 VAL A N 1
ATOM 742 C CA . VAL A 1 96 ? -2.368 3.693 5.218 1.00 89.44 96 VAL A CA 1
ATOM 743 C C . VAL A 1 96 ? -1.877 4.154 3.854 1.00 89.44 96 VAL A C 1
ATOM 745 O O . VAL A 1 96 ? -2.587 4.842 3.124 1.00 89.44 96 VAL A O 1
ATOM 748 N N . GLN A 1 97 ? -0.649 3.796 3.515 1.00 90.50 97 GLN A N 1
ATOM 749 C CA . GLN A 1 97 ? -0.019 4.123 2.247 1.00 90.50 97 GLN A CA 1
ATOM 750 C C . GLN A 1 97 ? 0.854 2.955 1.812 1.00 90.50 97 GLN A C 1
ATOM 752 O O . GLN A 1 97 ? 1.571 2.379 2.627 1.00 90.50 97 GLN A O 1
ATOM 757 N N . CYS A 1 98 ? 0.803 2.624 0.529 1.00 88.44 98 CYS A N 1
ATOM 758 C CA . CYS A 1 98 ? 1.706 1.653 -0.061 1.00 88.44 98 CYS A CA 1
ATOM 759 C C . CYS A 1 98 ? 2.858 2.392 -0.747 1.00 88.44 98 CYS A C 1
ATOM 761 O O . CYS A 1 98 ? 2.645 3.436 -1.366 1.00 88.44 98 CYS A O 1
ATOM 763 N N . ALA A 1 99 ? 4.067 1.858 -0.645 1.00 90.25 99 ALA A N 1
ATOM 764 C CA . ALA A 1 99 ? 5.220 2.292 -1.413 1.00 90.25 99 ALA A CA 1
ATOM 765 C C . ALA A 1 99 ? 5.821 1.084 -2.132 1.00 90.25 99 ALA A C 1
ATOM 767 O O . ALA A 1 99 ? 5.929 0.004 -1.553 1.00 90.25 99 ALA A O 1
ATOM 768 N N . ALA A 1 100 ? 6.196 1.260 -3.394 1.00 88.50 100 ALA A N 1
ATOM 769 C CA . ALA A 1 100 ? 6.828 0.225 -4.195 1.00 88.50 100 ALA A CA 1
ATOM 770 C C . ALA A 1 100 ? 8.111 0.727 -4.827 1.00 88.50 100 ALA A C 1
ATOM 772 O O . ALA A 1 100 ? 8.201 1.857 -5.308 1.00 88.50 100 ALA A O 1
ATOM 773 N N . ARG A 1 101 ? 9.090 -0.168 -4.869 1.00 88.94 101 ARG A N 1
ATOM 774 C CA . ARG A 1 101 ? 10.384 0.056 -5.487 1.00 88.94 101 ARG A CA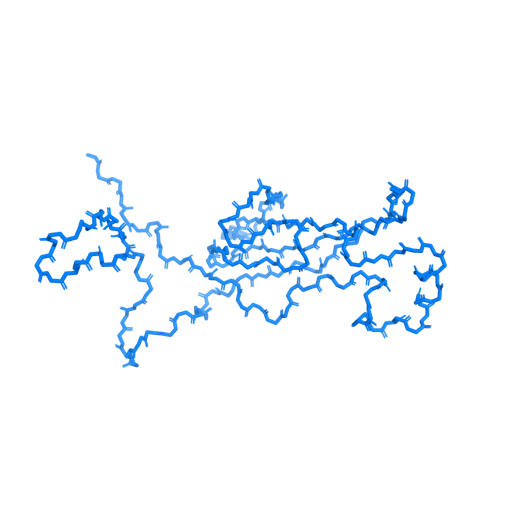 1
ATOM 775 C C . ARG A 1 101 ? 10.679 -1.098 -6.427 1.00 88.94 101 ARG A C 1
ATOM 777 O O . ARG A 1 101 ? 10.858 -2.233 -5.986 1.00 88.94 101 ARG A O 1
ATOM 784 N N . ALA A 1 102 ? 10.703 -0.796 -7.720 1.00 86.06 102 ALA A N 1
ATOM 785 C CA . ALA A 1 102 ? 11.063 -1.765 -8.743 1.00 86.06 102 ALA A CA 1
ATOM 786 C C . ALA A 1 102 ? 12.505 -2.244 -8.536 1.00 86.06 102 ALA A C 1
ATOM 788 O O . ALA A 1 102 ? 13.379 -1.447 -8.186 1.00 86.06 102 ALA A O 1
ATOM 789 N N . VAL A 1 103 ? 12.741 -3.533 -8.763 1.00 87.25 103 VAL A N 1
ATOM 790 C CA . VAL A 1 103 ? 14.071 -4.142 -8.703 1.00 87.25 103 VAL A CA 1
ATOM 791 C C . VAL A 1 103 ? 14.279 -4.949 -9.977 1.00 87.25 103 VAL A C 1
ATOM 793 O O . VAL A 1 103 ? 13.408 -5.736 -10.348 1.00 87.25 103 VAL A O 1
ATOM 796 N N . ASN A 1 104 ? 15.402 -4.728 -10.657 1.00 85.19 104 ASN A N 1
ATOM 797 C CA . ASN A 1 104 ? 15.755 -5.472 -11.867 1.00 85.19 104 ASN A CA 1
ATOM 798 C C . ASN A 1 104 ? 16.400 -6.833 -11.523 1.00 85.19 104 ASN A C 1
ATOM 800 O O . ASN A 1 104 ? 16.682 -7.148 -10.362 1.00 85.19 104 ASN A O 1
ATOM 804 N N . SER A 1 105 ? 16.700 -7.640 -12.540 1.00 86.31 105 SER A N 1
ATOM 805 C CA . SER A 1 105 ? 17.369 -8.940 -12.362 1.00 86.31 105 SER A CA 1
ATOM 806 C C . SER A 1 105 ? 18.762 -8.851 -11.721 1.00 86.31 105 SER A C 1
ATOM 808 O O . SER A 1 105 ? 19.218 -9.811 -11.099 1.00 86.31 105 SER A O 1
ATOM 810 N N . ASN A 1 106 ? 19.434 -7.703 -11.844 1.00 88.62 106 ASN A N 1
ATOM 811 C CA . ASN A 1 106 ? 20.750 -7.445 -11.254 1.00 88.62 106 ASN A CA 1
ATOM 812 C C . ASN A 1 106 ? 20.671 -7.014 -9.781 1.00 88.62 106 ASN A C 1
ATOM 814 O O . ASN A 1 106 ? 21.708 -6.844 -9.142 1.00 88.62 106 ASN A O 1
ATOM 818 N N . LYS A 1 107 ? 19.456 -6.913 -9.219 1.00 87.38 107 LYS A N 1
ATOM 819 C CA . LYS A 1 107 ? 19.155 -6.382 -7.880 1.00 87.38 107 LYS A CA 1
ATOM 820 C C . LYS A 1 107 ? 19.376 -4.875 -7.737 1.00 87.38 107 LYS A C 1
ATOM 822 O O . LYS A 1 107 ? 19.454 -4.386 -6.610 1.00 87.38 107 LYS A O 1
ATOM 827 N N . ASP A 1 108 ? 19.423 -4.149 -8.848 1.00 88.50 108 ASP A N 1
ATOM 828 C CA . ASP A 1 108 ? 19.437 -2.695 -8.834 1.00 88.50 108 ASP A CA 1
ATOM 829 C C . ASP A 1 108 ? 18.038 -2.172 -8.524 1.00 88.50 108 ASP A C 1
ATOM 831 O O . ASP A 1 108 ? 17.029 -2.611 -9.083 1.00 88.50 108 ASP A O 1
ATOM 835 N N . GLU A 1 109 ? 17.996 -1.219 -7.606 1.00 88.06 109 GLU A N 1
ATOM 836 C CA . GLU A 1 109 ? 16.773 -0.615 -7.111 1.00 88.06 109 GLU A CA 1
ATOM 837 C C . GLU A 1 109 ? 16.436 0.663 -7.877 1.00 88.06 109 GLU A C 1
ATOM 839 O O . GLU A 1 109 ? 17.247 1.584 -7.976 1.00 88.06 109 GLU A O 1
ATOM 844 N N . GLY A 1 110 ? 15.200 0.737 -8.366 1.00 83.69 110 GLY A N 1
ATOM 845 C CA . GLY A 1 110 ? 14.654 1.932 -8.992 1.00 83.69 110 GLY A CA 1
ATOM 846 C C . GLY A 1 110 ? 14.222 3.006 -7.989 1.00 83.69 110 GLY A C 1
ATOM 847 O O . GLY A 1 110 ? 14.446 2.924 -6.776 1.00 83.69 110 GLY A O 1
ATOM 848 N N . LEU A 1 111 ? 13.546 4.027 -8.520 1.00 83.50 111 LEU A N 1
ATOM 849 C CA . LEU A 1 111 ? 12.886 5.047 -7.712 1.00 83.50 111 LEU A CA 1
ATOM 850 C C . LEU A 1 111 ? 11.681 4.443 -6.978 1.00 83.50 111 LEU A C 1
ATOM 852 O O . LEU A 1 111 ? 10.888 3.706 -7.562 1.00 83.50 111 LEU A O 1
ATOM 856 N N . GLU A 1 112 ? 11.534 4.786 -5.702 1.00 87.31 112 GLU A N 1
ATOM 857 C CA . GLU A 1 112 ? 10.364 4.408 -4.914 1.00 87.31 112 GLU A CA 1
ATOM 858 C C . GLU A 1 112 ? 9.180 5.315 -5.241 1.00 87.31 112 GLU A C 1
ATOM 860 O O . GLU A 1 112 ? 9.300 6.542 -5.251 1.00 87.31 112 GLU A O 1
ATOM 865 N N . LEU A 1 113 ? 8.033 4.696 -5.497 1.00 83.62 113 LEU A N 1
ATOM 866 C CA . LEU A 1 113 ? 6.772 5.367 -5.765 1.00 83.62 113 LEU A CA 1
ATOM 867 C C . LEU A 1 113 ? 5.788 5.049 -4.649 1.00 83.62 113 LEU A C 1
ATOM 869 O O . LEU A 1 113 ? 5.623 3.889 -4.275 1.00 83.62 113 LEU A O 1
ATOM 873 N N . SER A 1 114 ? 5.098 6.074 -4.162 1.00 86.38 114 SER A N 1
ATOM 874 C CA . SER A 1 114 ? 4.101 5.927 -3.105 1.00 86.38 114 SER A CA 1
ATOM 875 C C . SER A 1 114 ? 2.700 6.175 -3.638 1.00 86.38 114 SER A C 1
ATOM 877 O O . SER A 1 114 ? 2.465 7.105 -4.411 1.00 86.38 114 SER A O 1
ATOM 879 N N . SER A 1 115 ? 1.747 5.371 -3.178 1.00 82.88 115 SER A N 1
ATOM 880 C CA . SER A 1 115 ? 0.330 5.624 -3.396 1.00 82.88 115 SER A CA 1
ATOM 881 C C . SER A 1 115 ? -0.106 6.903 -2.667 1.00 82.88 115 SER A C 1
ATOM 883 O O . SER A 1 115 ? 0.556 7.352 -1.721 1.00 82.88 115 SER A O 1
ATOM 885 N N . PRO A 1 116 ? -1.270 7.470 -3.014 1.00 84.75 116 PRO A N 1
ATOM 886 C CA . PRO A 1 116 ? -1.971 8.372 -2.112 1.00 84.75 116 PRO A CA 1
ATOM 887 C C . PRO A 1 116 ? -2.209 7.709 -0.747 1.00 84.75 116 PRO A C 1
ATOM 889 O O . PRO A 1 116 ? -2.338 6.485 -0.648 1.00 84.75 116 PRO A O 1
ATOM 892 N N . ILE A 1 117 ? -2.274 8.525 0.305 1.00 87.81 117 ILE A N 1
ATOM 893 C CA . ILE A 1 117 ? -2.627 8.054 1.647 1.00 87.81 117 ILE A CA 1
ATOM 894 C C . ILE A 1 117 ? -4.133 7.802 1.684 1.00 87.81 117 ILE A C 1
ATOM 896 O O . ILE A 1 117 ? -4.923 8.708 1.418 1.00 87.81 117 ILE A O 1
ATOM 900 N N . ALA A 1 118 ? -4.523 6.592 2.065 1.00 84.50 118 ALA A N 1
ATOM 901 C CA . ALA A 1 118 ? -5.906 6.223 2.303 1.00 84.50 118 ALA A CA 1
ATOM 902 C C . ALA A 1 118 ? -6.227 6.243 3.796 1.00 84.50 118 ALA A C 1
ATOM 904 O O . ALA A 1 118 ? -5.419 5.832 4.628 1.00 84.50 118 ALA A O 1
ATOM 905 N N . THR A 1 119 ? -7.426 6.705 4.133 1.00 85.69 119 THR A N 1
ATOM 906 C CA . THR A 1 119 ? -7.923 6.726 5.510 1.00 85.69 119 THR A CA 1
ATOM 907 C C . THR A 1 119 ? -8.925 5.597 5.695 1.00 85.69 119 THR A C 1
ATOM 909 O O . THR A 1 119 ? -9.884 5.478 4.934 1.00 85.69 119 THR A O 1
ATOM 912 N N . VAL A 1 120 ? -8.714 4.777 6.720 1.00 81.06 120 VAL A N 1
ATOM 913 C CA . VAL A 1 120 ? -9.631 3.708 7.118 1.00 81.06 120 VAL A CA 1
ATOM 914 C C . VAL A 1 120 ? -10.969 4.322 7.512 1.00 81.06 120 VAL A C 1
ATOM 916 O O . VAL A 1 120 ? -11.009 5.259 8.313 1.00 81.06 120 VAL A O 1
ATOM 919 N N . SER A 1 121 ? -12.061 3.781 6.968 1.00 76.19 121 SER A N 1
ATOM 920 C CA . SER A 1 121 ? -13.407 4.307 7.200 1.00 76.19 121 SER A CA 1
ATOM 921 C C . SER A 1 121 ? -13.734 4.419 8.692 1.00 76.19 121 SER A C 1
ATOM 923 O O . SER A 1 121 ? -13.410 3.542 9.497 1.00 76.19 121 SER A O 1
ATOM 925 N N . LEU A 1 122 ? -14.378 5.531 9.052 1.00 75.31 122 LEU A N 1
ATOM 926 C CA . LEU A 1 122 ? -14.841 5.806 10.412 1.00 75.31 122 LEU A CA 1
ATOM 927 C C . LEU A 1 122 ? -16.192 5.149 10.717 1.00 75.31 122 LEU A C 1
ATOM 929 O O . LEU A 1 122 ? -16.477 4.867 11.878 1.00 75.31 122 LEU A O 1
ATOM 933 N N . GLY A 1 123 ? -17.026 4.948 9.693 1.00 64.75 123 GLY A N 1
ATOM 934 C CA . GLY A 1 123 ? -18.414 4.496 9.842 1.00 64.75 123 GLY A CA 1
ATOM 935 C C . GLY A 1 123 ? -18.708 3.137 9.212 1.00 64.75 123 GLY A C 1
ATOM 936 O O . GLY A 1 123 ? -19.616 2.444 9.660 1.00 64.75 123 GLY A O 1
ATOM 937 N N . GLU A 1 124 ? -17.931 2.729 8.210 1.00 58.19 124 GLU A N 1
ATOM 938 C CA . GLU A 1 124 ? -18.123 1.455 7.519 1.00 58.19 124 GLU A CA 1
ATOM 939 C C . GLU A 1 124 ? -17.067 0.458 7.996 1.00 58.19 124 GLU A C 1
ATOM 941 O O . GLU A 1 124 ? -15.904 0.491 7.593 1.00 58.19 124 GLU A O 1
ATOM 946 N N . GLY A 1 125 ? -17.482 -0.408 8.921 1.00 52.75 125 GLY A N 1
ATOM 947 C CA . GLY A 1 125 ? -16.735 -1.597 9.308 1.00 52.75 125 GLY A CA 1
ATOM 948 C C . GLY A 1 125 ? -17.094 -2.760 8.391 1.00 52.75 125 GLY A C 1
ATOM 949 O O . GLY A 1 125 ? -18.237 -2.911 7.968 1.00 52.75 125 GLY A O 1
ATOM 950 N N . MET A 1 126 ? -16.116 -3.602 8.091 1.00 54.50 126 MET A N 1
ATOM 951 C CA . MET A 1 126 ? -16.296 -4.671 7.116 1.00 54.50 126 MET A CA 1
ATOM 952 C C . MET A 1 126 ? -17.005 -5.916 7.673 1.00 54.50 126 MET A C 1
ATOM 954 O O . MET A 1 126 ? -17.603 -6.690 6.928 1.00 54.50 126 MET A O 1
ATOM 958 N N . CYS A 1 127 ? -16.998 -6.095 8.996 1.00 51.16 127 CYS A N 1
ATOM 959 C CA . CYS A 1 127 ? -17.817 -7.111 9.643 1.00 51.16 127 CYS A CA 1
ATOM 960 C C . CYS A 1 127 ? -19.258 -6.605 9.725 1.00 51.16 127 CYS A C 1
ATOM 962 O O . CYS A 1 127 ? -19.648 -5.986 10.717 1.00 51.16 127 CYS A O 1
ATOM 964 N N . GLN A 1 128 ? -20.069 -6.889 8.703 1.00 42.00 128 GLN A N 1
ATOM 965 C CA . GLN A 1 128 ? -21.509 -6.876 8.921 1.00 42.00 128 GLN A CA 1
ATOM 966 C C . GLN A 1 128 ? -21.827 -7.955 9.968 1.00 42.00 128 GLN A C 1
ATOM 968 O O . GLN A 1 128 ? -21.378 -9.099 9.829 1.00 42.00 128 GLN A O 1
ATOM 973 N N . PRO A 1 129 ? -22.554 -7.622 11.044 1.00 42.66 129 PRO A N 1
ATOM 974 C CA . PRO A 1 129 ? -22.953 -8.614 12.027 1.00 42.66 129 PRO A CA 1
ATOM 975 C C . PRO A 1 129 ? -23.737 -9.724 11.319 1.00 42.66 129 PRO A C 1
ATOM 977 O O . PRO A 1 129 ? -24.596 -9.446 10.483 1.00 42.66 129 PRO A O 1
ATOM 980 N N . ARG A 1 130 ? -23.474 -10.993 11.672 1.00 49.03 130 ARG A N 1
ATOM 981 C CA . ARG A 1 130 ? -24.150 -12.176 11.086 1.00 49.03 130 ARG A CA 1
ATOM 982 C C . ARG A 1 130 ? -25.683 -12.068 11.101 1.00 49.03 130 ARG A C 1
ATOM 984 O O . ARG A 1 130 ? -26.352 -12.768 10.347 1.00 49.03 130 ARG A O 1
ATOM 991 N N . LYS A 1 131 ? -26.237 -11.225 11.979 1.00 47.84 131 LYS A N 1
ATOM 992 C CA . LYS A 1 131 ? -27.642 -10.821 12.002 1.00 47.84 131 LYS A CA 1
ATOM 993 C C . LYS A 1 131 ? -27.770 -9.304 11.858 1.00 47.84 131 LYS A C 1
ATOM 995 O O . LYS A 1 131 ? -27.224 -8.543 12.660 1.00 47.84 131 LYS A O 1
ATOM 1000 N N . VAL A 1 132 ? -28.579 -8.882 10.890 1.00 41.50 132 VAL A N 1
ATOM 1001 C CA . VAL A 1 132 ? -29.008 -7.487 10.723 1.00 41.50 132 VAL A CA 1
ATOM 1002 C C . VAL A 1 132 ? -29.645 -7.001 12.033 1.00 41.50 132 VAL A C 1
ATOM 1004 O O . VAL A 1 132 ? -30.547 -7.649 12.559 1.00 41.50 132 VAL A O 1
ATOM 1007 N N . GLY A 1 133 ? -29.141 -5.895 12.591 1.00 49.00 133 GLY A N 1
ATOM 1008 C CA . GLY A 1 133 ? -29.628 -5.316 13.852 1.00 49.00 133 GLY A CA 1
ATOM 1009 C C . GLY A 1 133 ? -28.932 -5.792 15.136 1.00 49.00 133 GLY A C 1
ATOM 1010 O O . GLY A 1 133 ? -29.349 -5.390 16.219 1.00 49.00 133 GLY A O 1
ATOM 1011 N N . THR A 1 134 ? -27.870 -6.605 15.054 1.00 50.38 134 THR A N 1
ATOM 1012 C CA . THR A 1 134 ? -27.036 -6.946 16.228 1.00 50.38 134 THR A CA 1
ATOM 1013 C C . THR A 1 134 ? -25.731 -6.150 16.259 1.00 50.38 134 THR A C 1
ATOM 1015 O O . THR A 1 134 ? -25.049 -6.020 15.252 1.00 50.38 134 THR A O 1
ATOM 1018 N N . VAL A 1 135 ? -25.378 -5.597 17.420 1.00 42.34 135 VAL A N 1
ATOM 1019 C CA . VAL A 1 135 ? -24.126 -4.851 17.643 1.00 42.34 135 VAL A CA 1
ATOM 1020 C C . VAL A 1 135 ? -22.988 -5.873 17.768 1.00 42.34 135 VAL A C 1
ATOM 1022 O O . VAL A 1 135 ? -23.065 -6.730 18.641 1.00 42.34 135 VAL A O 1
ATOM 1025 N N . GLY A 1 136 ? -21.981 -5.865 16.883 1.00 45.16 136 GLY A N 1
ATOM 1026 C CA . GLY A 1 136 ? -21.121 -7.054 16.734 1.00 45.16 136 GLY A CA 1
ATOM 1027 C C . GLY A 1 136 ? -19.777 -6.872 16.032 1.00 45.16 136 GLY A C 1
ATOM 1028 O O . GLY A 1 136 ? -19.431 -7.677 15.176 1.00 45.16 136 GLY A O 1
ATOM 1029 N N . ALA A 1 137 ? -18.995 -5.868 16.424 1.00 45.12 137 ALA A N 1
ATOM 1030 C CA . ALA A 1 137 ? -17.540 -5.887 16.224 1.00 45.12 137 ALA A CA 1
ATOM 1031 C C . ALA A 1 137 ? -16.818 -5.793 17.578 1.00 45.12 137 ALA A C 1
ATOM 1033 O O . ALA A 1 137 ? -15.835 -5.073 17.738 1.00 45.12 137 ALA A O 1
ATOM 1034 N N . GLU A 1 138 ? -17.351 -6.479 18.591 1.00 42.66 138 GLU A N 1
ATOM 1035 C CA . GLU A 1 138 ? -16.627 -6.657 19.844 1.00 42.66 138 GLU A CA 1
ATOM 1036 C C . GLU A 1 138 ? -15.479 -7.646 19.591 1.00 42.66 138 GLU A C 1
ATOM 1038 O O . GLU A 1 138 ? -15.723 -8.728 19.049 1.00 42.66 138 GLU A O 1
ATOM 1043 N N . PRO A 1 139 ? -14.226 -7.305 19.932 1.00 45.91 139 PRO A N 1
ATOM 1044 C CA . PRO A 1 139 ? -13.128 -8.249 19.820 1.00 45.91 139 PRO A CA 1
ATOM 1045 C C . PRO A 1 139 ? -13.409 -9.416 20.756 1.00 45.91 139 PRO A C 1
ATOM 1047 O O . PRO A 1 139 ? -13.467 -9.257 21.976 1.00 45.91 139 PRO A O 1
ATOM 1050 N N . PHE A 1 140 ? -13.602 -10.597 20.184 1.00 48.62 140 PHE A N 1
ATOM 1051 C CA . PHE A 1 140 ? -13.694 -11.802 20.983 1.00 48.62 140 PHE A CA 1
ATOM 1052 C C . PHE A 1 140 ? -12.273 -12.261 21.311 1.00 48.62 140 PHE A C 1
ATOM 1054 O O . PHE A 1 140 ? -11.449 -12.505 20.432 1.00 48.62 140 PHE A O 1
ATOM 1061 N N . SER A 1 141 ? -11.974 -12.382 22.600 1.00 40.09 141 SER A N 1
ATOM 1062 C CA . SER A 1 141 ? -10.779 -13.090 23.048 1.00 40.09 141 SER A CA 1
ATOM 1063 C C . SER A 1 141 ? -11.005 -14.583 22.833 1.00 40.09 141 SER A C 1
ATOM 1065 O O . SER A 1 141 ? -11.663 -15.240 23.640 1.00 40.09 141 SER A O 1
ATOM 1067 N N . ALA A 1 142 ? -10.479 -15.128 21.738 1.00 44.38 142 ALA A N 1
ATOM 1068 C CA . ALA A 1 142 ? -10.462 -16.567 21.525 1.00 44.38 142 ALA A CA 1
ATOM 1069 C C . ALA A 1 142 ? -9.388 -17.203 22.419 1.00 44.38 142 ALA A C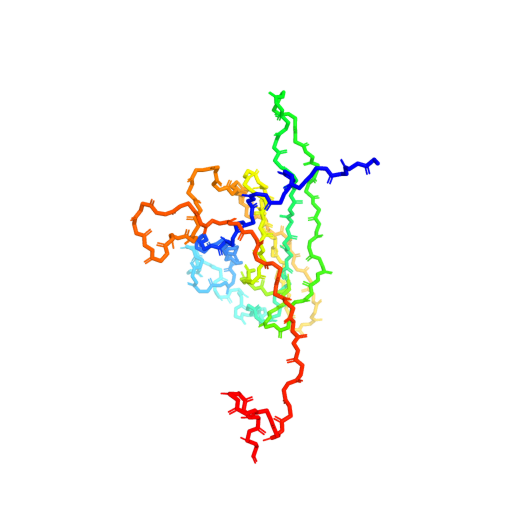 1
ATOM 1071 O O . ALA A 1 142 ? -8.194 -16.957 22.249 1.00 44.38 142 ALA A O 1
ATOM 1072 N N . LYS A 1 143 ? -9.801 -18.035 23.380 1.00 44.22 143 LYS A N 1
ATOM 1073 C CA . LYS A 1 143 ? -8.882 -18.946 24.069 1.00 44.22 143 LYS A CA 1
ATOM 1074 C C . LYS A 1 143 ? -8.761 -20.215 23.238 1.00 44.22 143 LYS A C 1
ATOM 1076 O O . LYS A 1 143 ? -9.683 -21.024 23.209 1.00 44.22 143 LYS A O 1
ATOM 1081 N N . LEU A 1 144 ? -7.624 -20.376 22.571 1.00 52.66 144 LEU A N 1
ATOM 1082 C CA . LEU A 1 144 ? -7.263 -21.637 21.934 1.00 52.66 144 LEU A CA 1
ATOM 1083 C C . LEU A 1 144 ? -7.000 -22.670 23.037 1.00 52.66 144 LEU A C 1
ATOM 1085 O O . LEU A 1 144 ? -6.148 -22.461 23.901 1.00 52.66 144 LEU A O 1
ATOM 1089 N N . ARG A 1 145 ? -7.750 -23.773 23.021 1.00 64.00 145 ARG A N 1
ATOM 1090 C CA . ARG A 1 145 ? -7.479 -24.964 23.830 1.00 64.00 145 ARG A CA 1
ATOM 1091 C C . ARG A 1 145 ? -7.143 -26.088 22.865 1.00 64.00 145 ARG A C 1
ATOM 1093 O O . ARG A 1 145 ? -7.902 -26.334 21.936 1.00 64.00 145 ARG A O 1
ATOM 1100 N N . TYR A 1 146 ? -6.017 -26.752 23.090 1.00 61.69 146 TYR A N 1
ATOM 1101 C CA . TYR A 1 146 ? -5.681 -27.959 22.348 1.00 61.69 146 TYR A CA 1
ATOM 1102 C C . TYR A 1 146 ? -6.661 -29.069 22.748 1.00 61.69 146 TYR A C 1
ATOM 1104 O O . TYR A 1 146 ? -6.704 -29.451 23.921 1.00 61.69 146 TYR A O 1
ATOM 1112 N N . THR A 1 147 ? -7.476 -29.540 21.804 1.00 73.19 147 THR A N 1
ATOM 1113 C CA . THR A 1 147 ? -8.328 -30.718 21.988 1.00 73.19 147 THR A CA 1
ATOM 1114 C C . THR A 1 147 ? -7.573 -31.945 21.487 1.00 73.19 147 THR A C 1
ATOM 1116 O O . THR A 1 147 ? -7.028 -31.960 20.383 1.00 73.19 147 THR A O 1
ATOM 1119 N N . GLY A 1 148 ? -7.449 -32.953 22.351 1.00 75.50 148 GLY A N 1
ATOM 1120 C CA . GLY A 1 148 ? -6.858 -34.240 21.989 1.00 75.50 148 GLY A CA 1
ATOM 1121 C C . GLY A 1 148 ? -7.866 -35.138 21.270 1.00 75.50 148 GLY A C 1
ATOM 1122 O O . GLY A 1 148 ? -9.031 -34.775 21.116 1.00 75.50 148 GLY A O 1
ATOM 1123 N N . ALA A 1 149 ? -7.432 -36.335 20.876 1.00 78.38 149 ALA A N 1
ATOM 1124 C CA . ALA A 1 149 ? -8.309 -37.350 20.282 1.00 78.38 149 ALA A CA 1
ATOM 1125 C C . ALA A 1 149 ? -9.444 -37.801 21.226 1.00 78.38 149 ALA A C 1
ATOM 1127 O O . ALA A 1 149 ? -10.478 -38.266 20.768 1.00 78.38 149 ALA A O 1
ATOM 1128 N N . GLU A 1 150 ? -9.261 -37.609 22.534 1.00 77.81 150 GLU A N 1
ATOM 1129 C CA . GLU A 1 150 ? -10.211 -37.982 23.590 1.00 77.81 150 GLU A CA 1
ATOM 1130 C C . GLU A 1 150 ? -11.224 -36.874 23.936 1.00 77.81 150 GLU A C 1
ATOM 1132 O O . GLU A 1 150 ? -11.965 -37.001 24.910 1.00 77.81 150 GLU A O 1
ATOM 1137 N N . ASP A 1 151 ? -11.230 -35.740 23.222 1.00 80.81 151 ASP A N 1
ATOM 1138 C CA . ASP A 1 151 ? -12.209 -34.685 23.503 1.00 80.81 151 ASP A CA 1
ATOM 1139 C C . ASP A 1 151 ? -13.618 -35.163 23.093 1.00 80.81 151 ASP A C 1
ATOM 1141 O O . ASP A 1 151 ? -13.813 -35.535 21.939 1.00 80.81 151 ASP A O 1
ATOM 1145 N N . PRO A 1 152 ? -14.599 -35.191 24.011 1.00 79.81 152 PRO A N 1
ATOM 1146 C CA . PRO A 1 152 ? -15.884 -35.847 23.765 1.00 79.81 152 PRO A CA 1
ATOM 1147 C C . PRO A 1 152 ? -16.753 -35.125 22.727 1.00 79.81 152 PRO A C 1
ATOM 1149 O O . PRO A 1 152 ? -17.584 -35.767 22.087 1.00 79.81 152 PRO A O 1
ATOM 1152 N N . ASP A 1 153 ? -16.554 -33.816 22.546 1.00 80.19 153 ASP A N 1
ATOM 1153 C CA . ASP A 1 153 ? -17.365 -32.984 21.651 1.00 80.19 153 ASP A CA 1
ATOM 1154 C C . ASP A 1 153 ? -16.594 -32.574 20.386 1.00 80.19 153 ASP A C 1
ATOM 1156 O O . ASP A 1 153 ? -17.174 -32.431 19.304 1.00 80.19 153 ASP A O 1
ATOM 1160 N N . HIS A 1 154 ? -15.278 -32.375 20.505 1.00 79.44 154 HIS A N 1
ATOM 1161 C CA . HIS A 1 154 ? -14.403 -31.925 19.422 1.00 79.44 154 HIS A CA 1
ATOM 1162 C C . HIS A 1 154 ? -13.109 -32.759 19.338 1.00 79.44 154 HIS A C 1
ATOM 1164 O O . HIS A 1 154 ? -12.009 -32.188 19.427 1.00 79.44 154 HIS A O 1
ATOM 1170 N N . PRO A 1 155 ? -13.212 -34.096 19.176 1.00 75.38 155 PRO A N 1
ATOM 1171 C CA . PRO A 1 155 ? -12.047 -34.967 19.117 1.00 75.38 155 PRO A CA 1
ATOM 1172 C C . PRO A 1 155 ? -11.217 -34.628 17.884 1.00 75.38 155 PRO A C 1
ATOM 1174 O O . PRO A 1 155 ? -11.722 -34.579 16.759 1.00 75.38 155 PRO A O 1
ATOM 1177 N N . ASN A 1 156 ? -9.927 -34.389 18.094 1.00 59.28 156 ASN A N 1
ATOM 1178 C CA . ASN A 1 156 ? -8.999 -34.184 16.992 1.00 59.28 156 ASN A CA 1
ATOM 1179 C C . ASN A 1 156 ? -8.613 -35.549 16.403 1.00 59.28 156 ASN A C 1
ATOM 1181 O O . ASN A 1 156 ? -7.705 -36.214 16.905 1.00 59.28 156 ASN A O 1
ATOM 1185 N N . LEU A 1 157 ? -9.360 -35.978 15.385 1.00 66.12 157 LEU A N 1
ATOM 1186 C CA . LEU A 1 157 ? -9.143 -37.224 14.653 1.00 66.12 157 LEU A CA 1
ATOM 1187 C C . LEU A 1 157 ? -8.211 -36.937 13.470 1.00 66.12 157 LEU A C 1
ATOM 1189 O O . LEU A 1 157 ? -8.657 -36.434 12.438 1.00 66.12 157 LEU A O 1
ATOM 1193 N N . ILE A 1 158 ? -6.917 -37.203 13.654 1.00 59.56 158 ILE A N 1
ATOM 1194 C CA . ILE A 1 158 ? -5.935 -37.272 12.559 1.00 59.56 158 ILE A CA 1
ATOM 1195 C C . ILE A 1 158 ? -6.006 -38.663 11.933 1.00 59.56 158 ILE A C 1
ATOM 1197 O O . ILE A 1 158 ? -6.033 -39.642 12.713 1.00 59.56 158 ILE A O 1
#

Radius of gyration: 20.79 Å; chains: 1; bounding box: 50×57×62 Å